Protein AF-A0A6A4H5G8-F1 (afdb_monomer)

Radius of gyration: 45.85 Å; Cα contacts (8 Å, |Δi|>4): 81; chains: 1; bounding box: 78×111×86 Å

Secondary structure (DSSP, 8-state):
-----------------TTHHHHHHHHHHHHHHHHT-HHHHHHHHHHHHHHHHHHHHHHSS-TTS---PPPPHHHH-PPPP----TT-STT----HHHHHHHHHHIIIIITTT---TT--GGGTBTTTB-HHHHHHHHHTSEEPPPB-TTSPBP--EE---

Solvent-accessible surface area (backbone atoms only — not comparable to full-atom values): 10379 Å² total; per-residue (Å²): 132,90,87,82,85,84,87,79,84,82,79,86,73,76,74,79,67,87,52,61,70,52,50,55,52,48,51,51,52,52,49,50,54,47,70,71,27,72,66,46,51,51,52,52,52,52,51,52,53,49,50,52,51,51,45,31,68,76,65,75,56,54,99,88,55,85,84,81,78,72,90,49,70,82,78,74,50,81,81,78,79,90,72,93,55,82,54,69,53,98,86,45,56,79,60,43,70,57,50,36,55,51,50,52,50,37,64,77,68,40,54,87,82,48,87,62,90,90,64,58,64,74,70,35,41,83,56,53,35,48,65,67,58,39,46,56,60,38,50,75,44,76,39,82,48,71,58,47,99,86,67,47,72,46,78,75,38,62,60,89,120

InterPro domains:
  IPR002326 Cytochrome c1 [PF02167] (85-153)
  IPR002326 Cytochrome c1 [PR00603] (83-102)
  IPR002326 Cytochrome c1 [PR00603] (103-122)
  IPR002326 Cytochrome c1 [PTHR10266] (31-154)
  IPR036909 Cytochrome c-like domain superfamily [G3DSA:1.10.760.10] (74-160)
  IPR036909 Cytochrome c-like domain superfamily [SSF46626] (77-156)

Organism: NCBI:txid1447944

Nearest PDB structures (foldseek):
  8ab6-assembly1_D  TM=9.589E-01  e=7.220E-09  Yarrowia lipolytica
  8uge-assembly1_3D  TM=9.548E-01  e=1.576E-07  Sus scrofa
  7jrg-assembly1_D  TM=9.109E-01  e=9.217E-08  Vigna radiata var. radiata
  4d6u-assembly1_D  TM=9.252E-01  e=1.685E-07  Bos taurus
  8ugj-assembly1_3Q  TM=9.157E-01  e=1.685E-07  Sus scrofa

pLDDT: mean 80.95, std 18.42, range [37.81, 98.25]

Sequence (161 aa):
MLSRLPAGALKQLAFCLGTVCIVERFFSNAFESFMNSRLTLASATLFTAGTIAWYAYLYGNLPFLGEAHASHLSDEGLHPVTYPWPHSGFFDSFDHASIRRGYQVYREVYAACHSLDRTAWRNLVGVSHTADEARAMAEEVEYQDGPNDEGEIVYPSPQKR

Structure (mmCIF, N/CA/C/O backbone):
data_AF-A0A6A4H5G8-F1
#
_entry.id   AF-A0A6A4H5G8-F1
#
loop_
_atom_site.group_PDB
_atom_site.id
_atom_site.type_symbol
_atom_site.label_atom_id
_atom_site.label_alt_id
_atom_site.label_comp_id
_atom_site.label_asym_id
_atom_site.label_entity_id
_atom_site.label_seq_id
_atom_site.pdbx_PDB_ins_code
_atom_site.Cartn_x
_atom_site.Cartn_y
_atom_site.Cartn_z
_atom_site.occupancy
_atom_site.B_iso_or_equiv
_atom_site.auth_seq_id
_atom_site.auth_comp_id
_atom_site.auth_asym_id
_atom_site.auth_atom_id
_atom_site.pdbx_PDB_model_num
ATOM 1 N N . MET A 1 1 ? 25.002 92.135 -46.774 1.00 39.28 1 MET A N 1
ATOM 2 C CA . MET A 1 1 ? 26.020 92.023 -45.709 1.00 39.28 1 MET A CA 1
ATOM 3 C C . MET A 1 1 ? 26.833 90.764 -45.959 1.00 39.28 1 MET A C 1
ATOM 5 O O . MET A 1 1 ? 26.259 89.687 -46.014 1.00 39.28 1 MET A O 1
ATOM 9 N N . LEU A 1 2 ? 28.135 90.933 -46.198 1.00 38.84 2 LEU A N 1
ATOM 10 C CA . LEU A 1 2 ? 29.154 89.875 -46.251 1.00 38.84 2 LEU A CA 1
ATOM 11 C C . LEU A 1 2 ? 29.059 89.023 -44.966 1.00 38.84 2 LEU A C 1
ATOM 13 O O . LEU A 1 2 ? 28.881 89.582 -43.889 1.00 38.84 2 LEU A O 1
ATOM 17 N N . SER A 1 3 ? 29.186 87.696 -44.968 1.00 40.16 3 SER A N 1
ATOM 18 C CA . SER A 1 3 ? 30.476 87.007 -45.092 1.00 40.16 3 SER A CA 1
ATOM 19 C C . SER A 1 3 ? 30.315 85.512 -44.751 1.00 40.16 3 SER A C 1
ATOM 21 O O . SER A 1 3 ? 29.566 85.185 -43.833 1.00 40.16 3 SER A O 1
ATOM 23 N N . ARG A 1 4 ? 31.071 84.642 -45.447 1.00 43.84 4 ARG A N 1
ATOM 24 C CA . ARG A 1 4 ? 31.977 83.582 -44.922 1.00 43.84 4 ARG A CA 1
ATOM 25 C C . ARG A 1 4 ? 32.100 82.391 -45.892 1.00 43.84 4 ARG A C 1
ATOM 27 O O . ARG A 1 4 ? 31.269 81.495 -45.919 1.00 43.84 4 ARG A O 1
ATOM 34 N N . LEU A 1 5 ? 33.198 82.396 -46.651 1.00 50.06 5 LEU A N 1
ATOM 35 C CA . LEU A 1 5 ? 33.920 81.195 -47.102 1.00 50.06 5 LEU A CA 1
ATOM 36 C C . LEU A 1 5 ? 34.735 80.643 -45.907 1.00 50.06 5 LEU A C 1
ATOM 38 O O . LEU A 1 5 ? 35.073 81.434 -45.019 1.00 50.06 5 LEU A O 1
ATOM 42 N N . PRO A 1 6 ? 35.074 79.337 -45.868 1.00 50.53 6 PRO A N 1
ATOM 43 C CA . PRO A 1 6 ? 36.355 78.945 -46.468 1.00 50.53 6 PRO A CA 1
ATOM 44 C C . PRO A 1 6 ? 36.425 77.545 -47.120 1.00 50.53 6 PRO A C 1
ATOM 46 O O . PRO A 1 6 ? 35.726 76.611 -46.752 1.00 50.53 6 PRO A O 1
ATOM 49 N N . ALA A 1 7 ? 37.424 77.462 -48.007 1.00 42.66 7 ALA A N 1
ATOM 50 C CA . ALA A 1 7 ? 38.390 76.376 -48.204 1.00 42.66 7 ALA A CA 1
ATOM 51 C C . ALA A 1 7 ? 38.043 75.140 -49.062 1.00 42.66 7 ALA A C 1
ATOM 53 O O . ALA A 1 7 ? 37.259 74.280 -48.686 1.00 42.66 7 ALA A O 1
ATOM 54 N N . GLY A 1 8 ? 38.817 75.020 -50.155 1.00 38.41 8 GLY A N 1
ATOM 55 C CA . GLY A 1 8 ? 39.256 73.760 -50.772 1.00 38.41 8 GLY A CA 1
ATOM 56 C C . GLY A 1 8 ? 38.254 73.139 -51.739 1.00 38.41 8 GLY A C 1
ATOM 57 O O . GLY A 1 8 ? 37.542 72.219 -51.379 1.00 38.41 8 GLY A O 1
ATOM 58 N N . ALA A 1 9 ? 38.071 73.599 -52.976 1.00 39.59 9 ALA A N 1
ATOM 59 C CA . ALA A 1 9 ? 39.078 73.829 -54.009 1.00 39.59 9 ALA A CA 1
ATOM 60 C C . ALA A 1 9 ? 40.046 72.646 -54.203 1.00 39.59 9 ALA A C 1
ATOM 62 O O . ALA A 1 9 ? 40.915 72.391 -53.377 1.00 39.59 9 ALA A O 1
ATOM 63 N N . LEU A 1 10 ? 39.937 72.073 -55.405 1.00 41.22 10 LEU A N 1
ATOM 64 C CA . LEU A 1 10 ? 40.996 71.443 -56.194 1.00 41.22 10 LEU A CA 1
ATOM 65 C C . LEU A 1 10 ? 41.215 69.933 -56.022 1.00 41.22 10 LEU A C 1
ATOM 67 O O . LEU A 1 10 ? 41.937 69.457 -55.160 1.00 41.22 10 LEU A O 1
ATOM 71 N N . LYS A 1 11 ? 40.720 69.236 -57.052 1.00 43.62 11 LYS A N 1
ATOM 72 C CA . LYS A 1 11 ? 41.484 68.259 -57.836 1.00 43.62 11 LYS A CA 1
ATOM 73 C C . LYS A 1 11 ? 42.082 67.106 -57.025 1.00 43.62 11 LYS A C 1
ATOM 75 O O . LYS A 1 11 ? 43.283 67.079 -56.785 1.00 43.62 11 LYS A O 1
ATOM 80 N N . GLN A 1 12 ? 41.307 66.038 -56.845 1.00 42.09 12 GLN A N 1
ATOM 81 C CA . GLN A 1 12 ? 41.903 64.717 -57.042 1.00 42.09 12 GLN A CA 1
ATOM 82 C C . GLN A 1 12 ? 41.936 64.424 -58.542 1.00 42.09 12 GLN A C 1
ATOM 84 O O . GLN A 1 12 ? 41.119 63.703 -59.104 1.00 42.09 12 GLN A O 1
ATOM 89 N N . LEU A 1 13 ? 42.930 65.032 -59.195 1.00 41.00 13 LEU A N 1
ATOM 90 C CA . LEU A 1 13 ? 43.654 64.338 -60.247 1.00 41.00 13 LEU A CA 1
ATOM 91 C C . LEU A 1 13 ? 44.225 63.083 -59.579 1.00 41.00 13 LEU A C 1
ATOM 93 O O . LEU A 1 13 ? 45.315 63.124 -59.014 1.00 41.00 13 LEU A O 1
ATOM 97 N N . ALA A 1 14 ? 43.466 61.986 -59.596 1.00 43.97 14 ALA A N 1
ATOM 98 C CA . ALA A 1 14 ? 44.043 60.664 -59.433 1.00 43.97 14 ALA A CA 1
ATOM 99 C C . ALA A 1 14 ? 44.910 60.448 -60.673 1.00 43.97 14 ALA A C 1
ATOM 101 O O . ALA A 1 14 ? 44.468 59.987 -61.724 1.00 43.97 14 ALA A O 1
ATOM 102 N N . PHE A 1 15 ? 46.142 60.931 -60.556 1.00 37.81 15 PHE A N 1
ATOM 103 C 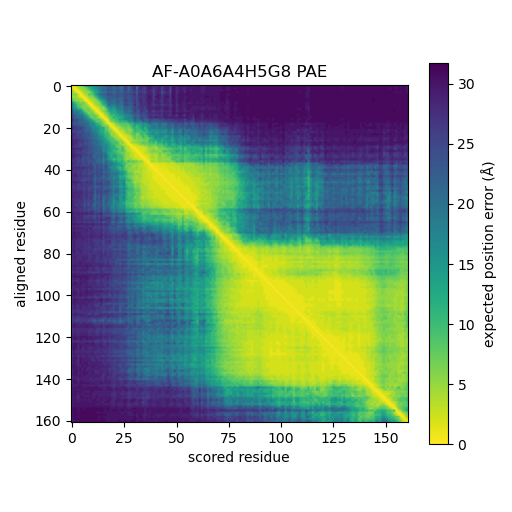CA . PHE A 1 15 ? 47.243 60.656 -61.443 1.00 37.81 15 PHE A CA 1
ATOM 104 C C . PHE A 1 15 ? 47.414 59.136 -61.400 1.00 37.81 15 PHE A C 1
ATOM 106 O O . PHE A 1 15 ? 48.021 58.586 -60.484 1.00 37.81 15 PHE A O 1
ATOM 113 N N . CYS A 1 16 ? 46.764 58.442 -62.335 1.00 45.84 16 CYS A N 1
ATOM 114 C CA . CYS A 1 16 ? 46.904 57.009 -62.509 1.00 45.84 16 CYS A CA 1
ATOM 115 C C . CYS A 1 16 ? 48.300 56.770 -63.098 1.00 45.84 16 CYS A C 1
ATOM 117 O O . CYS A 1 16 ? 48.471 56.566 -64.297 1.00 45.84 16 CYS A O 1
ATOM 119 N N . LEU A 1 17 ? 49.326 56.857 -62.247 1.00 45.12 17 LEU A N 1
ATOM 120 C CA . LEU A 1 17 ? 50.635 56.277 -62.512 1.00 45.12 17 LEU A CA 1
ATOM 121 C C . LEU A 1 17 ? 50.469 54.762 -62.432 1.00 45.12 17 LEU A C 1
ATOM 123 O O . LEU A 1 17 ? 50.644 54.168 -61.372 1.00 45.12 17 LEU A O 1
ATOM 127 N N . GLY A 1 18 ? 50.015 54.197 -63.553 1.00 51.50 18 GLY A N 1
ATOM 128 C CA . GLY A 1 18 ? 50.451 52.961 -64.217 1.00 51.50 18 GLY A CA 1
ATOM 129 C C . GLY A 1 18 ? 50.575 51.632 -63.466 1.00 51.50 18 GLY A C 1
ATOM 130 O O . GLY A 1 18 ? 50.557 50.604 -64.127 1.00 51.50 18 GLY A O 1
ATOM 131 N N . THR A 1 19 ? 50.689 51.592 -62.141 1.00 49.66 19 THR A N 1
ATOM 132 C CA . THR A 1 19 ? 51.082 50.371 -61.423 1.00 49.66 19 THR A CA 1
ATOM 133 C C . THR A 1 19 ? 50.267 50.144 -60.149 1.00 49.66 19 THR A C 1
ATOM 135 O O . THR A 1 19 ? 49.850 49.019 -59.912 1.00 49.66 19 THR A O 1
ATOM 138 N N . VAL A 1 20 ? 49.935 51.176 -59.362 1.00 51.06 20 VAL A N 1
ATOM 139 C CA . VAL A 1 20 ? 49.265 50.983 -58.052 1.00 51.06 20 VAL A CA 1
ATOM 140 C C . VAL A 1 20 ? 47.770 50.651 -58.190 1.00 51.06 20 VAL A C 1
ATOM 142 O O . VAL A 1 20 ? 47.327 49.633 -57.666 1.00 51.06 20 VAL A O 1
ATOM 145 N N . CYS A 1 21 ? 47.002 51.409 -58.986 1.00 48.56 21 CYS A N 1
ATOM 146 C CA . CYS A 1 21 ? 45.590 51.076 -59.248 1.00 48.56 21 CYS A CA 1
ATOM 147 C C . CYS A 1 21 ? 45.418 49.774 -60.044 1.00 48.56 21 CYS A C 1
ATOM 149 O O . CYS A 1 21 ? 44.379 49.127 -59.938 1.00 48.56 21 CYS A O 1
ATOM 151 N N . ILE A 1 22 ? 46.410 49.393 -60.858 1.00 53.28 22 ILE A N 1
ATOM 152 C CA . ILE A 1 22 ? 46.365 48.127 -61.594 1.00 53.28 22 ILE A CA 1
ATOM 153 C C . ILE A 1 22 ? 46.554 46.975 -60.615 1.00 53.28 22 ILE A C 1
ATOM 155 O O . ILE A 1 22 ? 45.753 46.055 -60.652 1.00 53.28 22 ILE A O 1
ATOM 159 N N . VAL A 1 23 ? 47.525 47.044 -59.699 1.00 57.62 23 VAL A N 1
ATOM 160 C CA . VAL A 1 23 ? 47.756 45.994 -58.696 1.00 57.62 23 VAL A CA 1
ATOM 161 C C . VAL A 1 23 ? 46.562 45.847 -57.751 1.00 57.62 23 VAL A C 1
ATOM 163 O O . VAL A 1 23 ? 46.103 44.726 -57.574 1.00 57.62 23 VAL A O 1
ATOM 166 N N . GLU A 1 24 ? 45.982 46.931 -57.225 1.00 52.00 24 GLU A N 1
ATOM 167 C CA . GLU A 1 24 ? 44.779 46.841 -56.376 1.00 52.00 24 GLU A CA 1
ATOM 168 C C . GLU A 1 24 ? 43.591 46.225 -57.123 1.00 52.00 24 GLU A C 1
ATOM 170 O O . GLU A 1 24 ? 42.960 45.299 -56.622 1.00 52.00 24 GLU A O 1
ATOM 175 N N . ARG A 1 25 ? 43.320 46.661 -58.360 1.00 53.47 25 ARG A N 1
ATOM 176 C CA . ARG A 1 25 ? 42.195 46.146 -59.152 1.00 53.47 25 ARG A CA 1
ATOM 177 C C . ARG A 1 25 ? 42.439 44.722 -59.661 1.00 53.47 25 ARG A C 1
ATOM 179 O O . ARG A 1 25 ? 41.488 43.964 -59.816 1.00 53.47 25 ARG A O 1
ATOM 186 N N . PHE A 1 26 ? 43.690 44.334 -59.898 1.00 58.91 26 PHE A N 1
ATOM 187 C CA . PHE A 1 26 ? 44.076 42.966 -60.253 1.00 58.91 26 PHE A CA 1
ATOM 188 C C . PHE A 1 26 ? 43.964 42.034 -59.045 1.00 58.91 26 PHE A C 1
ATOM 190 O O . PHE A 1 26 ? 43.442 40.934 -59.189 1.00 58.91 26 PHE A O 1
ATOM 197 N N . PHE A 1 27 ? 44.356 42.494 -57.852 1.00 60.94 27 PHE A N 1
ATOM 198 C CA . PHE A 1 27 ? 44.124 41.776 -56.599 1.00 60.94 27 PHE A CA 1
ATOM 199 C C . PHE A 1 27 ? 42.632 41.616 -56.316 1.00 60.94 27 PHE A C 1
ATOM 201 O O . PHE A 1 27 ? 42.209 40.507 -56.011 1.00 60.94 27 PHE A O 1
ATOM 208 N N . SER A 1 28 ? 41.816 42.661 -56.491 1.00 60.97 28 SER A N 1
ATOM 209 C CA . SER A 1 28 ? 40.362 42.555 -56.327 1.00 60.97 28 SER A CA 1
ATOM 210 C C . SER A 1 28 ? 39.739 41.584 -57.334 1.00 60.97 28 SER A C 1
ATOM 212 O O . SER A 1 28 ? 38.976 40.716 -56.938 1.00 60.97 28 SER A O 1
ATOM 214 N N . ASN A 1 29 ? 40.097 41.661 -58.621 1.00 61.78 29 ASN A N 1
ATOM 215 C CA . ASN A 1 29 ? 39.534 40.774 -59.649 1.00 61.78 29 ASN A CA 1
ATOM 216 C C . ASN A 1 29 ? 40.008 39.316 -59.511 1.00 61.78 29 ASN A C 1
ATOM 218 O O . ASN A 1 29 ? 39.232 38.389 -59.740 1.00 61.78 29 ASN A O 1
ATOM 222 N N . ALA A 1 30 ? 41.268 39.095 -59.129 1.00 70.56 30 ALA A N 1
ATOM 223 C CA . ALA A 1 30 ? 41.798 37.760 -58.862 1.00 70.56 30 ALA A CA 1
ATOM 224 C C . ALA A 1 30 ? 41.192 37.161 -57.584 1.00 70.56 30 ALA A C 1
ATOM 226 O O . ALA A 1 30 ? 40.875 35.974 -57.561 1.00 70.56 30 ALA 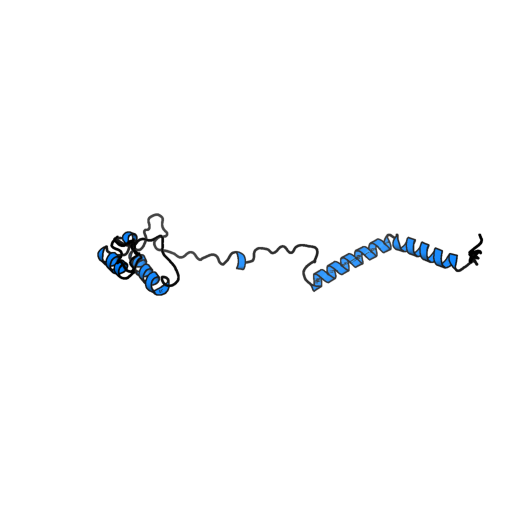A O 1
ATOM 227 N N . PHE A 1 31 ? 40.969 37.982 -56.554 1.00 74.50 31 PHE A N 1
ATOM 228 C CA . PHE A 1 31 ? 40.274 37.587 -55.332 1.00 74.50 31 PHE A CA 1
ATOM 229 C C . PHE A 1 31 ? 38.801 37.258 -55.603 1.00 74.50 31 PHE A C 1
ATOM 231 O O . PHE A 1 31 ? 38.331 36.216 -55.168 1.00 74.50 31 PHE A O 1
ATOM 238 N N . GLU A 1 32 ? 38.098 38.059 -56.403 1.00 68.38 32 GLU A N 1
ATOM 239 C CA . GLU A 1 32 ? 36.727 37.774 -56.849 1.00 68.38 32 GLU A CA 1
ATOM 240 C C . GLU A 1 32 ? 36.644 36.481 -57.675 1.00 68.38 32 GLU A C 1
ATOM 242 O O . GLU A 1 32 ? 35.766 35.648 -57.455 1.00 68.38 32 GLU A O 1
ATOM 247 N N . SER A 1 33 ? 37.585 36.250 -58.597 1.00 66.62 33 SER A N 1
ATOM 248 C CA . SER A 1 33 ? 37.638 35.004 -59.374 1.00 66.62 33 SER A CA 1
ATOM 249 C C . SER A 1 33 ? 37.977 33.788 -58.511 1.00 66.62 33 SER A C 1
ATOM 251 O O . SER A 1 33 ? 37.519 32.682 -58.802 1.00 66.62 33 SER A O 1
ATOM 253 N N . PHE A 1 34 ? 38.788 33.974 -57.471 1.00 76.94 34 PHE A N 1
ATOM 254 C CA . PHE A 1 34 ? 39.093 32.942 -56.491 1.00 76.94 34 PHE A CA 1
ATOM 255 C C . PHE A 1 34 ? 37.866 32.647 -55.625 1.00 76.94 34 PHE A C 1
ATOM 257 O O . PHE A 1 34 ? 37.484 31.489 -55.504 1.00 76.94 34 PHE A O 1
ATOM 264 N N . MET A 1 35 ? 37.183 33.666 -55.105 1.00 79.12 35 MET A N 1
ATOM 265 C CA . MET A 1 35 ? 35.975 33.513 -54.288 1.00 79.12 35 MET A CA 1
ATOM 266 C C . MET A 1 35 ? 34.812 32.879 -55.061 1.00 79.12 35 MET A C 1
ATOM 268 O O . MET A 1 35 ? 34.066 32.083 -54.498 1.00 79.12 35 MET A O 1
ATOM 272 N N . ASN A 1 36 ? 34.709 33.145 -56.365 1.00 79.69 36 ASN A N 1
ATOM 273 C CA . ASN A 1 36 ? 33.669 32.590 -57.235 1.00 79.69 36 ASN A CA 1
ATOM 274 C C . ASN A 1 36 ? 34.087 31.288 -57.950 1.00 79.69 36 ASN A C 1
ATOM 276 O O . ASN A 1 36 ? 33.370 30.789 -58.821 1.00 79.69 36 ASN A O 1
ATOM 280 N N . SER A 1 37 ? 35.241 30.711 -57.598 1.00 85.81 37 SER A N 1
ATOM 281 C CA . SER A 1 37 ? 35.715 29.454 -58.179 1.00 85.81 37 SER A CA 1
ATOM 282 C C . SER A 1 37 ? 34.993 28.241 -57.589 1.00 85.81 37 SER A C 1
ATOM 284 O O . SER A 1 37 ? 34.777 28.129 -56.381 1.00 85.81 37 SER A O 1
ATOM 286 N N . ARG A 1 38 ? 34.713 27.251 -58.447 1.00 87.88 38 ARG A N 1
ATOM 287 C CA . ARG A 1 38 ? 34.190 25.934 -58.040 1.00 87.88 38 ARG A CA 1
ATOM 288 C C . ARG A 1 38 ? 35.096 25.225 -57.034 1.00 87.88 38 ARG A C 1
ATOM 290 O O . ARG A 1 38 ? 34.597 24.487 -56.189 1.00 87.88 38 ARG A O 1
ATOM 297 N N . LEU A 1 39 ? 36.407 25.453 -57.119 1.00 88.38 39 LEU A N 1
ATOM 298 C CA . LEU A 1 39 ? 37.374 24.874 -56.190 1.00 88.38 39 LEU A CA 1
ATOM 299 C C . LEU A 1 39 ? 37.205 25.453 -54.782 1.00 88.38 39 LEU A C 1
ATOM 301 O O . LEU A 1 39 ? 37.214 24.703 -53.813 1.00 88.38 39 LEU A O 1
ATOM 305 N N . THR A 1 40 ? 36.989 26.763 -54.686 1.00 87.62 40 THR A N 1
ATOM 306 C CA . THR A 1 40 ? 36.805 27.473 -53.415 1.00 87.62 40 THR A CA 1
ATOM 307 C C . THR A 1 40 ? 35.500 27.071 -52.744 1.00 87.62 40 THR A C 1
ATOM 309 O O . THR A 1 40 ? 35.474 26.823 -51.538 1.00 87.62 40 THR A O 1
ATOM 312 N N . LEU A 1 41 ? 34.438 26.897 -53.538 1.00 89.44 41 LEU A N 1
ATOM 313 C CA . LEU A 1 41 ? 33.177 26.331 -53.063 1.00 89.44 41 LEU A CA 1
ATOM 314 C C . LEU A 1 41 ? 33.385 24.918 -52.497 1.00 89.44 41 LEU A C 1
ATOM 316 O O . LEU A 1 41 ? 32.988 24.642 -51.366 1.00 89.44 41 LEU A O 1
ATOM 320 N N . ALA A 1 42 ? 34.063 24.042 -53.245 1.00 91.81 42 ALA A N 1
ATOM 321 C CA . ALA A 1 42 ? 34.348 22.680 -52.803 1.00 91.81 42 ALA A CA 1
ATOM 322 C C . ALA A 1 42 ? 35.179 22.665 -51.508 1.00 91.81 42 ALA A C 1
ATOM 324 O O . ALA A 1 42 ? 34.795 22.006 -50.542 1.00 91.81 42 ALA A O 1
ATOM 325 N N . SER A 1 43 ? 36.257 23.449 -51.423 1.00 92.19 43 SER A N 1
ATOM 326 C CA . SER A 1 43 ? 37.079 23.519 -50.211 1.00 92.19 43 SER A CA 1
ATOM 327 C C . SER A 1 43 ? 36.314 24.067 -49.007 1.00 92.19 43 SER A C 1
ATOM 329 O O . SER A 1 43 ? 36.457 23.538 -47.908 1.00 92.19 43 SER A O 1
ATOM 331 N N . ALA A 1 44 ? 35.464 25.081 -49.202 1.00 92.44 44 ALA A N 1
ATOM 332 C CA . ALA A 1 44 ? 34.658 25.650 -48.126 1.00 92.44 44 ALA A CA 1
ATOM 333 C C . ALA A 1 44 ? 33.628 24.637 -47.598 1.00 92.44 44 ALA A C 1
ATOM 335 O O . ALA A 1 44 ? 33.451 24.503 -46.385 1.00 92.44 44 ALA A O 1
ATOM 336 N N . THR A 1 45 ? 32.994 23.865 -48.487 1.00 94.06 45 THR A N 1
ATOM 337 C CA . THR A 1 45 ? 32.067 22.795 -48.077 1.00 94.06 45 THR A CA 1
ATOM 338 C C . THR A 1 45 ? 32.771 21.657 -47.338 1.00 94.06 45 THR A C 1
ATOM 340 O O . THR A 1 45 ? 32.267 21.184 -46.325 1.00 94.06 45 THR A O 1
ATOM 343 N N . LEU A 1 46 ? 33.969 21.258 -47.774 1.00 96.06 46 LEU A N 1
ATOM 344 C CA . LEU A 1 46 ? 34.750 20.231 -47.081 1.00 96.06 46 LEU A CA 1
ATOM 345 C C . LEU A 1 46 ? 35.216 20.706 -45.704 1.00 96.06 46 LEU A C 1
ATOM 347 O O . LEU A 1 46 ? 35.152 19.949 -44.740 1.00 96.06 46 LEU A O 1
ATOM 351 N N . PHE A 1 47 ? 35.639 21.966 -45.592 1.00 95.38 47 PHE A N 1
ATOM 352 C CA . PHE A 1 47 ? 36.046 22.548 -44.317 1.00 95.38 47 PHE A CA 1
ATOM 353 C C . PHE A 1 47 ? 34.878 22.638 -43.328 1.00 95.38 47 PHE A C 1
ATOM 355 O O . PHE A 1 47 ? 35.016 22.258 -42.166 1.00 95.38 47 PHE A O 1
ATOM 362 N N . THR A 1 48 ? 33.712 23.097 -43.785 1.00 93.06 48 THR A N 1
ATOM 363 C CA . THR A 1 48 ? 32.508 23.183 -42.944 1.00 93.06 48 THR A CA 1
ATOM 364 C C . THR A 1 48 ? 32.023 21.800 -42.519 1.00 93.06 48 THR A C 1
ATOM 366 O O . THR A 1 48 ? 31.844 21.570 -41.325 1.00 93.06 48 THR A O 1
ATOM 369 N N . ALA A 1 49 ? 31.910 20.846 -43.448 1.00 94.00 49 ALA A N 1
ATOM 370 C CA . ALA A 1 49 ? 31.544 19.467 -43.129 1.00 94.00 49 ALA A CA 1
ATOM 371 C C . ALA A 1 49 ? 32.552 18.804 -42.175 1.00 94.00 49 ALA A C 1
ATOM 373 O O . ALA A 1 49 ? 32.153 18.166 -41.204 1.00 94.00 49 ALA A O 1
ATOM 374 N N . GLY A 1 50 ? 33.853 19.002 -42.406 1.00 95.62 50 GLY A N 1
ATOM 375 C CA . GLY A 1 50 ? 34.913 18.485 -41.544 1.00 95.62 50 GLY A CA 1
ATOM 376 C C . GLY A 1 50 ? 34.876 19.082 -40.138 1.00 95.62 50 GLY A C 1
ATOM 377 O O . GLY A 1 50 ? 35.024 18.352 -39.164 1.00 95.62 50 GLY A O 1
ATOM 378 N N . THR A 1 51 ? 34.603 20.383 -40.013 1.00 94.38 51 THR A N 1
ATOM 379 C CA . THR A 1 51 ? 34.459 21.049 -38.708 1.00 94.38 51 THR A CA 1
ATOM 380 C C . THR A 1 51 ? 33.238 20.529 -37.949 1.00 94.38 51 THR A C 1
ATOM 382 O O . THR A 1 51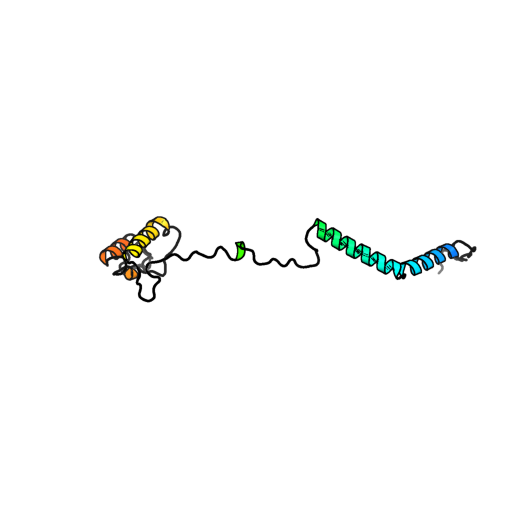 ? 33.331 20.256 -36.754 1.00 94.38 51 THR A O 1
ATOM 385 N N . ILE A 1 52 ? 32.108 20.337 -38.639 1.00 92.12 52 ILE A N 1
ATOM 386 C CA . ILE A 1 52 ? 30.887 19.761 -38.056 1.00 92.12 52 ILE A CA 1
ATOM 387 C C . ILE A 1 52 ? 31.146 18.323 -37.588 1.00 92.12 52 ILE A C 1
ATOM 389 O O . ILE A 1 52 ? 30.792 17.973 -36.464 1.00 92.12 52 ILE A O 1
ATOM 393 N N . ALA A 1 53 ? 31.810 17.505 -38.409 1.00 92.50 53 ALA A N 1
ATOM 394 C CA . ALA A 1 53 ? 32.165 16.132 -38.057 1.00 92.50 53 ALA A CA 1
ATOM 395 C C . ALA A 1 53 ? 33.147 16.068 -36.874 1.00 92.50 53 ALA A C 1
ATOM 397 O O . ALA A 1 53 ? 32.963 15.263 -35.965 1.00 92.50 53 ALA A O 1
ATOM 398 N N . TRP A 1 54 ? 34.160 16.941 -36.850 1.00 93.81 54 TRP A N 1
ATOM 399 C CA . TRP A 1 54 ? 35.110 17.052 -35.741 1.00 93.81 54 TRP A CA 1
ATOM 400 C C . TRP A 1 54 ? 34.423 17.449 -34.431 1.00 93.81 54 TRP A C 1
ATOM 402 O O . TRP A 1 54 ? 34.694 16.867 -33.382 1.00 93.81 54 TRP A O 1
ATOM 412 N N . TYR A 1 55 ? 33.497 18.408 -34.489 1.00 91.62 55 TYR A N 1
ATOM 413 C CA . TYR A 1 55 ? 32.708 18.816 -33.330 1.00 91.62 55 TYR A CA 1
ATOM 414 C C . TYR A 1 55 ? 31.827 17.670 -32.818 1.00 91.62 55 TYR A C 1
ATOM 416 O O . TYR A 1 55 ? 31.851 17.370 -31.626 1.00 91.62 55 TYR A O 1
ATOM 424 N N . ALA A 1 56 ? 31.110 16.987 -33.717 1.00 89.25 56 ALA A N 1
ATOM 425 C CA . ALA A 1 5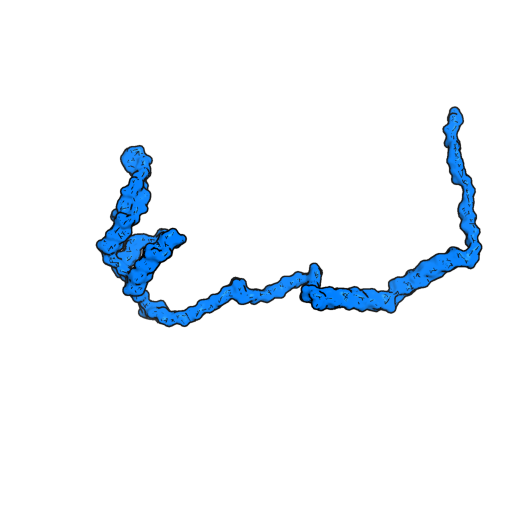6 ? 30.296 15.827 -33.362 1.00 89.25 56 ALA A CA 1
ATOM 426 C C . ALA A 1 56 ? 31.138 14.702 -32.737 1.00 89.25 56 ALA A C 1
ATOM 428 O O . ALA A 1 56 ? 30.687 14.058 -31.797 1.00 89.25 56 ALA A O 1
ATOM 429 N N . TYR A 1 57 ? 32.373 14.493 -33.204 1.00 90.38 57 TYR A N 1
ATOM 430 C CA . TYR A 1 57 ? 33.288 13.512 -32.614 1.00 90.38 57 TYR A CA 1
ATOM 431 C C . TYR A 1 57 ? 33.713 13.878 -31.184 1.00 90.38 57 TYR A C 1
ATOM 433 O O . TYR A 1 57 ? 33.779 13.001 -30.327 1.00 90.38 57 TYR A O 1
ATOM 441 N N . LEU A 1 58 ? 33.990 15.158 -30.908 1.00 92.38 58 LEU A N 1
ATOM 442 C CA . LEU A 1 58 ? 34.408 15.600 -29.573 1.00 92.38 58 LEU A CA 1
ATOM 443 C C . LEU A 1 58 ? 33.264 15.641 -28.554 1.00 92.38 58 LEU A C 1
ATOM 445 O O . LEU A 1 58 ? 33.493 15.329 -27.388 1.00 92.38 58 LEU A O 1
ATOM 449 N N . TYR A 1 59 ? 32.065 16.049 -28.971 1.00 86.88 59 TYR A N 1
ATOM 450 C CA . TYR A 1 59 ? 30.958 16.342 -28.051 1.00 86.88 59 TYR A CA 1
ATOM 451 C C . TYR A 1 59 ? 29.782 15.368 -28.153 1.00 86.88 59 TYR A C 1
ATOM 453 O O . TYR A 1 59 ? 28.858 15.455 -27.352 1.00 86.88 59 TYR A O 1
ATOM 461 N N . GLY A 1 60 ? 29.787 14.449 -29.120 1.00 84.06 60 GLY A N 1
ATOM 462 C CA . GLY A 1 60 ? 28.743 13.435 -29.305 1.00 84.06 60 GLY A CA 1
ATOM 463 C C . GLY A 1 60 ? 27.416 13.959 -29.866 1.00 84.06 60 GLY A C 1
ATOM 464 O O . GLY A 1 60 ? 26.654 13.166 -30.411 1.00 84.06 60 GLY A O 1
ATOM 465 N N . ASN A 1 61 ? 27.160 15.272 -29.799 1.00 83.19 61 ASN A N 1
ATOM 466 C CA . ASN A 1 61 ? 25.923 15.895 -30.264 1.00 83.19 61 ASN A CA 1
ATOM 467 C C . ASN A 1 61 ? 26.176 17.134 -31.147 1.00 83.19 61 ASN A C 1
ATOM 469 O O . ASN A 1 61 ? 27.200 17.813 -31.040 1.00 83.19 61 ASN A O 1
ATOM 473 N N . LEU A 1 62 ? 25.228 17.432 -32.037 1.00 86.38 62 LEU A N 1
ATOM 474 C CA . LEU A 1 62 ? 25.217 18.607 -32.900 1.00 86.38 62 LEU A CA 1
ATOM 475 C C . LEU A 1 62 ? 24.260 19.665 -32.330 1.00 86.38 62 LEU A C 1
ATOM 477 O O . LEU A 1 62 ? 23.086 19.376 -32.132 1.00 86.38 62 LEU A O 1
ATOM 481 N N . PRO A 1 63 ? 24.690 20.928 -32.159 1.00 77.88 63 PRO A N 1
ATOM 482 C CA . PRO A 1 63 ? 23.897 21.953 -31.468 1.00 77.88 63 PRO A CA 1
ATOM 483 C C . PRO A 1 63 ? 22.631 22.384 -32.229 1.00 77.88 63 PRO A C 1
ATOM 485 O O . PRO A 1 63 ? 21.812 23.126 -31.697 1.00 77.88 63 PRO A O 1
ATOM 488 N N . PHE A 1 64 ? 22.482 21.954 -33.484 1.00 81.00 64 PHE A N 1
ATOM 489 C CA . PHE A 1 64 ? 21.366 22.290 -34.370 1.00 81.00 64 PHE A CA 1
ATOM 490 C C . PHE A 1 64 ? 20.460 21.091 -34.697 1.00 81.00 64 PHE A C 1
ATOM 492 O O . PHE A 1 64 ? 19.496 21.254 -35.443 1.00 81.00 64 PHE A O 1
ATOM 499 N N . LEU A 1 65 ? 20.748 19.900 -34.159 1.00 81.38 65 LEU A N 1
ATOM 500 C CA . LEU A 1 65 ? 19.875 18.730 -34.255 1.00 81.38 65 LEU A CA 1
ATOM 501 C C . LEU A 1 65 ? 19.387 18.376 -32.849 1.00 81.38 65 LEU A C 1
ATOM 503 O O . LEU A 1 65 ? 20.184 18.231 -31.930 1.00 81.38 65 LEU A O 1
ATOM 507 N N . GLY A 1 66 ? 18.069 18.274 -32.673 1.00 78.94 66 GLY A N 1
ATOM 508 C CA . GLY A 1 66 ? 17.488 17.862 -31.397 1.00 78.94 66 GLY A CA 1
ATOM 509 C C . GLY A 1 66 ? 17.884 16.426 -31.058 1.00 78.94 66 GLY A C 1
ATOM 510 O O . GLY A 1 66 ? 17.792 15.537 -31.904 1.00 78.94 66 GLY A O 1
ATOM 511 N N . GLU A 1 67 ? 18.316 16.207 -29.821 1.00 74.50 67 GLU A N 1
ATOM 512 C CA . GLU A 1 67 ? 18.687 14.890 -29.312 1.00 74.50 67 GLU A CA 1
ATOM 513 C C . GLU A 1 67 ? 17.407 14.084 -29.041 1.00 74.50 67 GLU A C 1
ATOM 515 O O . GLU A 1 67 ? 16.584 14.452 -28.202 1.00 74.50 67 GLU A O 1
ATOM 520 N N . ALA A 1 68 ? 17.190 13.011 -29.805 1.00 73.75 68 ALA A N 1
ATOM 521 C CA . ALA A 1 68 ? 16.075 12.099 -29.586 1.00 73.75 68 ALA A CA 1
ATOM 522 C C . ALA A 1 68 ? 16.512 11.014 -28.596 1.00 73.75 68 ALA A C 1
ATOM 524 O O . ALA A 1 68 ? 17.212 10.070 -28.964 1.00 73.75 68 ALA A O 1
ATOM 525 N N . HIS A 1 69 ? 16.107 11.148 -27.336 1.00 73.69 69 HIS A N 1
ATOM 526 C CA . HIS A 1 69 ? 16.293 10.091 -26.348 1.00 73.69 69 HIS A CA 1
ATOM 527 C C . HIS A 1 69 ? 15.254 8.986 -26.582 1.00 73.69 69 HIS A C 1
ATOM 529 O O . HIS A 1 69 ? 14.051 9.243 -26.579 1.00 73.69 69 HIS A O 1
ATOM 535 N N . ALA A 1 70 ? 15.713 7.751 -26.802 1.00 75.12 70 ALA A N 1
ATOM 536 C CA . ALA A 1 70 ? 14.851 6.578 -26.679 1.00 75.12 70 ALA A CA 1
ATOM 537 C C . ALA A 1 70 ? 14.482 6.389 -25.196 1.00 75.12 70 ALA A C 1
ATOM 539 O O . ALA A 1 70 ? 15.329 6.626 -24.334 1.00 75.12 70 ALA A O 1
ATOM 540 N N . SER A 1 71 ? 13.243 5.975 -24.911 1.00 75.75 71 SER A N 1
ATOM 541 C CA . SER A 1 71 ? 12.731 5.723 -23.554 1.00 75.75 71 SER A CA 1
ATOM 542 C C . SER A 1 71 ? 13.724 4.887 -22.743 1.00 75.75 71 SER A C 1
ATOM 544 O O . SER A 1 71 ? 14.079 3.774 -23.150 1.00 75.75 71 SER A O 1
ATOM 546 N N . HIS A 1 72 ? 14.199 5.423 -21.619 1.00 76.69 72 HIS A N 1
ATOM 547 C CA . HIS A 1 72 ? 15.143 4.729 -20.752 1.00 76.69 72 HIS A CA 1
ATOM 548 C C . HIS A 1 72 ? 14.379 3.844 -19.757 1.00 76.69 72 HIS A C 1
ATOM 550 O O . HIS A 1 72 ? 13.250 4.147 -19.380 1.00 76.69 72 HIS A O 1
ATOM 556 N N . LEU A 1 73 ? 14.986 2.751 -19.276 1.00 74.75 73 LEU A N 1
ATOM 557 C CA . LEU A 1 73 ? 14.330 1.860 -18.301 1.00 74.75 73 LEU A CA 1
ATOM 558 C C . LEU A 1 73 ? 13.946 2.569 -16.988 1.00 74.75 73 LEU A C 1
ATOM 560 O O . LEU A 1 73 ? 13.078 2.084 -16.267 1.00 74.75 73 LEU A O 1
ATOM 564 N N . SER A 1 74 ? 14.573 3.707 -16.668 1.00 78.62 74 SER A N 1
ATOM 565 C CA . SER A 1 74 ? 14.161 4.539 -15.527 1.00 78.62 74 SER A CA 1
ATOM 566 C C . SER A 1 74 ? 12.789 5.173 -15.705 1.00 78.62 74 SER A C 1
ATOM 568 O O . SER A 1 74 ? 12.140 5.463 -14.705 1.00 78.62 74 SER A O 1
ATOM 570 N N . ASP A 1 75 ? 12.376 5.409 -16.947 1.00 84.94 75 ASP A N 1
ATOM 571 C CA . ASP A 1 75 ? 11.171 6.172 -17.265 1.00 84.94 75 ASP A CA 1
ATOM 572 C C . ASP A 1 75 ? 9.935 5.268 -17.184 1.00 84.94 75 ASP A C 1
ATOM 574 O O . ASP A 1 75 ? 8.884 5.688 -16.708 1.00 84.94 75 ASP A O 1
ATOM 578 N N . GLU A 1 76 ? 10.092 4.002 -17.580 1.00 83.31 76 GLU A N 1
ATOM 579 C CA . GLU A 1 76 ? 9.030 2.985 -17.579 1.00 83.31 76 GLU A CA 1
ATOM 580 C C . GLU A 1 76 ? 8.933 2.215 -16.249 1.00 83.31 76 GLU A C 1
ATOM 582 O O . GLU A 1 76 ? 7.906 1.610 -15.934 1.00 83.31 76 GLU A O 1
ATOM 587 N N . GLY A 1 77 ? 10.000 2.233 -15.444 1.00 85.56 77 GLY A N 1
ATOM 588 C CA . GLY A 1 77 ? 10.105 1.417 -14.239 1.00 85.56 77 GLY A CA 1
ATOM 589 C C . GLY A 1 77 ? 10.230 -0.084 -14.536 1.00 85.56 77 GLY A C 1
ATOM 590 O O . GLY A 1 77 ? 10.066 -0.564 -15.657 1.00 85.56 77 GLY A O 1
ATOM 591 N N . LEU A 1 78 ? 10.568 -0.867 -13.508 1.00 89.56 78 LEU A N 1
ATOM 592 C CA . LEU A 1 78 ? 10.680 -2.317 -13.656 1.00 89.56 78 LEU A CA 1
ATOM 593 C C . LEU A 1 78 ? 9.288 -2.957 -13.642 1.00 89.56 78 LEU A C 1
ATOM 595 O O . LEU A 1 78 ? 8.532 -2.778 -12.686 1.00 89.56 78 LEU A O 1
ATOM 599 N N . HIS A 1 79 ? 8.975 -3.759 -14.664 1.00 90.50 79 HIS A N 1
ATOM 600 C CA . HIS A 1 79 ? 7.741 -4.540 -14.675 1.00 90.50 79 HIS A CA 1
ATOM 601 C C . HIS A 1 79 ? 7.669 -5.470 -13.449 1.00 90.50 79 HIS A C 1
ATOM 603 O O . HIS A 1 79 ? 8.641 -6.177 -13.158 1.00 90.50 79 HIS A O 1
ATOM 609 N N . PRO A 1 80 ? 6.529 -5.513 -12.735 1.00 93.00 80 PRO A N 1
ATOM 610 C CA . PRO A 1 80 ? 6.377 -6.388 -11.584 1.00 93.00 80 PRO A CA 1
ATOM 611 C C . PRO A 1 80 ? 6.390 -7.857 -12.017 1.00 93.00 80 PRO A C 1
ATOM 613 O O . PRO A 1 80 ? 5.816 -8.234 -13.041 1.00 93.00 80 PRO A O 1
ATOM 616 N N . VAL A 1 81 ? 7.01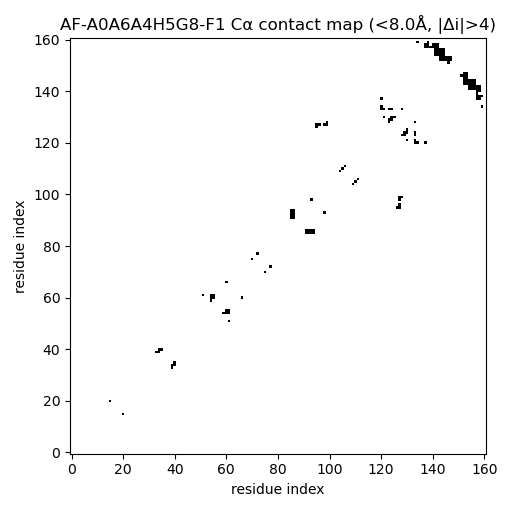5 -8.708 -11.204 1.00 95.62 81 VAL A N 1
ATOM 617 C CA . VAL A 1 81 ? 6.933 -10.160 -11.385 1.00 95.62 81 VAL A CA 1
ATOM 618 C C . VAL A 1 81 ? 5.532 -10.657 -11.021 1.00 95.62 81 VAL A C 1
ATOM 620 O O . VAL A 1 81 ? 4.884 -10.148 -10.107 1.00 95.62 81 VAL A O 1
ATOM 623 N N . THR A 1 82 ? 5.051 -11.669 -11.742 1.00 96.31 82 THR A N 1
ATOM 624 C CA . THR A 1 82 ? 3.766 -12.306 -11.434 1.00 96.31 82 THR A CA 1
ATOM 625 C C . THR A 1 82 ? 3.926 -13.247 -10.243 1.00 96.31 82 THR A C 1
ATOM 627 O O . THR A 1 82 ? 4.585 -14.281 -10.349 1.00 96.31 82 THR A O 1
ATOM 630 N N . TYR A 1 83 ? 3.316 -12.897 -9.111 1.00 96.12 83 TYR A N 1
ATOM 631 C CA . TYR A 1 83 ? 3.255 -13.762 -7.933 1.00 96.12 83 TYR A CA 1
ATOM 632 C C . TYR A 1 83 ? 2.017 -14.674 -7.979 1.00 96.12 83 TYR A C 1
ATOM 634 O O . TYR A 1 83 ? 0.945 -14.223 -8.394 1.00 96.12 83 TYR A O 1
ATOM 642 N N . PRO A 1 84 ? 2.125 -15.941 -7.536 1.00 95.75 84 PRO A N 1
ATOM 643 C CA . PRO A 1 84 ? 1.015 -16.891 -7.537 1.00 95.75 84 PRO A CA 1
ATOM 644 C C . PRO A 1 84 ? 0.075 -16.643 -6.345 1.00 95.75 84 PRO A C 1
ATOM 646 O O . PRO A 1 84 ? 0.089 -17.373 -5.355 1.00 95.75 84 PRO A O 1
ATOM 649 N N . TRP A 1 85 ? -0.723 -15.577 -6.409 1.00 96.88 85 TRP A N 1
ATOM 650 C CA . TRP A 1 85 ? -1.689 -15.250 -5.359 1.00 96.88 85 TRP A CA 1
ATOM 651 C C . TRP A 1 85 ? -2.820 -16.290 -5.282 1.00 96.88 85 TRP A C 1
ATOM 653 O O . TRP A 1 85 ? -3.286 -16.754 -6.326 1.00 96.88 85 TRP A O 1
ATOM 663 N N . PRO A 1 86 ? -3.341 -16.602 -4.077 1.00 95.75 86 PRO A N 1
ATOM 664 C CA . PRO A 1 86 ? -4.405 -17.596 -3.899 1.00 95.75 86 PRO A CA 1
ATOM 665 C C . PRO A 1 86 ? -5.769 -17.169 -4.469 1.00 95.75 86 PRO A C 1
ATOM 667 O O . PRO A 1 86 ? -6.688 -17.971 -4.478 1.00 95.75 86 PRO A O 1
ATOM 67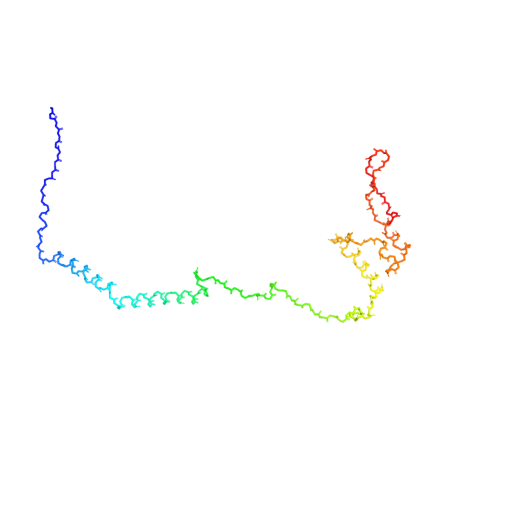0 N N . HIS A 1 87 ? -5.905 -15.916 -4.908 1.00 96.50 87 HIS A N 1
ATOM 671 C CA . HIS A 1 87 ? -7.119 -15.313 -5.470 1.00 96.50 87 HIS A CA 1
ATOM 672 C C . HIS A 1 87 ? -6.920 -14.901 -6.941 1.00 96.50 87 HIS A C 1
ATOM 674 O O . HIS A 1 87 ? -7.437 -13.878 -7.383 1.00 96.50 87 HIS A O 1
ATOM 680 N N . SER A 1 88 ? -6.081 -15.638 -7.678 1.00 96.38 88 SER A N 1
ATOM 681 C CA . SER A 1 88 ? -5.737 -15.323 -9.074 1.00 96.38 88 SER A CA 1
ATOM 682 C C . SER A 1 88 ? -6.590 -16.075 -10.101 1.00 96.38 88 SER A C 1
ATOM 684 O O . SER A 1 88 ? -6.694 -15.631 -11.245 1.00 96.38 88 SER A O 1
ATOM 686 N N . GLY A 1 89 ? -7.210 -17.193 -9.718 1.00 96.12 89 GLY A N 1
ATOM 687 C CA . GLY A 1 89 ? -8.112 -17.959 -10.567 1.00 96.12 89 GLY A CA 1
ATOM 688 C C . GLY A 1 89 ? -9.501 -17.334 -10.691 1.00 96.12 89 GLY A C 1
ATOM 689 O O . GLY A 1 89 ? -9.952 -16.564 -9.849 1.00 96.12 89 GLY A O 1
ATOM 690 N N . PHE A 1 90 ? -10.222 -17.715 -11.748 1.00 96.88 90 PHE A N 1
ATOM 691 C CA . PHE A 1 90 ? -11.555 -17.179 -12.056 1.00 96.88 90 PHE A CA 1
ATOM 692 C C . PHE A 1 90 ? -12.616 -17.497 -10.988 1.00 96.88 90 PHE A C 1
ATOM 694 O O . PHE A 1 90 ? -13.575 -16.747 -10.825 1.00 96.88 90 PHE A O 1
ATOM 701 N N . PHE A 1 91 ? -12.448 -18.611 -10.273 1.00 97.50 91 PHE A N 1
ATOM 702 C CA . PHE A 1 91 ? -13.349 -19.054 -9.205 1.00 97.50 91 PHE A CA 1
ATOM 703 C C . PHE A 1 91 ? -12.716 -18.954 -7.813 1.00 97.50 91 PHE A C 1
ATOM 705 O O . PHE A 1 91 ? -13.320 -19.405 -6.839 1.00 97.50 91 PHE A O 1
ATOM 712 N N . ASP A 1 92 ? -11.514 -18.387 -7.711 1.00 96.94 92 ASP A N 1
ATOM 713 C CA . ASP A 1 92 ? -10.847 -18.232 -6.426 1.00 96.94 92 ASP A CA 1
ATOM 714 C C . ASP A 1 92 ? -11.440 -17.041 -5.663 1.00 96.94 92 ASP A C 1
ATOM 716 O O . ASP A 1 92 ? -11.864 -16.042 -6.244 1.00 96.94 92 ASP A O 1
ATOM 720 N N . SER A 1 93 ? -11.452 -17.142 -4.335 1.00 96.81 93 SER A N 1
ATOM 721 C CA . SER A 1 93 ? -11.876 -16.064 -3.438 1.00 96.81 93 SER A CA 1
ATOM 722 C C . SER A 1 93 ? -10.690 -15.558 -2.624 1.00 96.81 93 SER A C 1
ATOM 724 O O . SER A 1 93 ? -9.641 -16.197 -2.541 1.00 96.81 93 SER A O 1
ATOM 726 N N . PHE A 1 94 ? -10.853 -14.404 -1.984 1.00 97.38 94 PHE A N 1
ATOM 727 C CA . PHE A 1 94 ? -9.847 -13.886 -1.069 1.00 97.38 94 PHE A CA 1
ATOM 728 C C . PHE A 1 94 ? -9.659 -14.796 0.152 1.00 97.38 94 PHE A C 1
ATOM 730 O O . PHE A 1 94 ? -10.615 -15.363 0.678 1.00 97.38 94 PHE A O 1
ATOM 737 N N . ASP A 1 95 ? -8.423 -14.881 0.650 1.00 97.38 95 ASP A N 1
ATOM 738 C CA . ASP A 1 95 ? -8.126 -15.486 1.951 1.00 97.38 95 ASP A CA 1
ATOM 739 C C . ASP A 1 95 ? -8.454 -14.483 3.070 1.00 97.38 95 ASP A C 1
ATOM 741 O O . ASP A 1 95 ? -7.685 -13.559 3.354 1.00 97.38 95 ASP A O 1
ATOM 745 N N . HIS A 1 96 ? -9.596 -14.679 3.731 1.00 97.56 96 HIS A N 1
ATOM 746 C CA . HIS A 1 96 ? -10.059 -13.826 4.829 1.00 97.56 96 HIS A CA 1
ATOM 747 C C . HIS A 1 96 ? -9.090 -13.810 6.026 1.00 97.56 96 HIS A C 1
ATOM 749 O O . HIS A 1 96 ? -8.967 -12.785 6.704 1.00 97.56 96 HIS A O 1
ATOM 755 N N . ALA A 1 97 ? -8.338 -14.893 6.263 1.00 97.69 97 ALA A N 1
ATOM 756 C CA . ALA A 1 97 ? -7.320 -14.917 7.310 1.00 97.69 97 ALA A CA 1
ATOM 757 C C . ALA A 1 97 ? -6.131 -14.013 6.944 1.00 97.69 97 ALA A C 1
ATOM 759 O O . ALA A 1 97 ? -5.592 -13.317 7.809 1.00 97.69 97 ALA A O 1
ATOM 760 N N . SER A 1 98 ? -5.745 -13.976 5.664 1.00 98.06 98 SER A N 1
ATOM 761 C CA . SER A 1 98 ? -4.751 -13.021 5.161 1.00 98.06 98 SER A CA 1
ATOM 762 C C . SER A 1 98 ? -5.247 -11.580 5.243 1.00 98.06 98 SER A C 1
ATOM 764 O O . SER A 1 98 ? -4.471 -10.711 5.630 1.00 98.06 98 SER A O 1
ATOM 766 N N . ILE A 1 99 ? -6.525 -11.311 4.949 1.00 97.88 99 ILE A N 1
ATOM 767 C CA . ILE A 1 99 ? -7.102 -9.964 5.105 1.00 97.88 99 ILE A CA 1
ATOM 768 C C . ILE A 1 99 ? -7.012 -9.509 6.567 1.00 97.88 99 ILE A C 1
ATOM 770 O O . ILE A 1 99 ? -6.593 -8.383 6.828 1.00 97.88 99 ILE A O 1
ATOM 774 N N . ARG A 1 100 ? -7.350 -10.377 7.530 1.00 98.12 100 ARG A N 1
ATOM 775 C CA . ARG A 1 100 ? -7.259 -10.045 8.961 1.00 98.12 100 ARG A CA 1
ATOM 776 C C . ARG A 1 100 ? -5.830 -9.689 9.384 1.00 98.12 100 ARG A C 1
ATOM 778 O O . ARG A 1 100 ? -5.626 -8.658 10.016 1.00 98.12 100 ARG A O 1
ATOM 785 N N . ARG A 1 101 ? -4.836 -10.493 8.987 1.00 98.25 101 ARG A N 1
ATOM 786 C CA . ARG A 1 101 ? -3.415 -10.198 9.263 1.00 98.25 101 ARG A CA 1
ATOM 787 C C . ARG A 1 101 ? -2.938 -8.932 8.545 1.00 98.25 101 ARG A C 1
ATOM 789 O O . ARG A 1 101 ? -2.214 -8.134 9.126 1.00 98.25 101 ARG A O 1
ATOM 796 N N . GLY A 1 102 ? -3.367 -8.717 7.302 1.00 97.75 102 GLY A N 1
ATOM 797 C CA . GLY A 1 102 ? -3.033 -7.518 6.531 1.00 97.75 102 GLY A CA 1
ATOM 798 C C . GLY A 1 102 ? -3.591 -6.236 7.151 1.00 97.75 102 GLY A C 1
ATOM 799 O O . GLY A 1 102 ? -2.910 -5.215 7.161 1.00 97.75 102 GLY A O 1
ATOM 800 N N . TYR A 1 103 ? -4.791 -6.294 7.734 1.00 97.31 103 TYR A N 1
ATOM 801 C CA . TYR A 1 103 ? -5.368 -5.168 8.467 1.00 97.31 103 TYR A CA 1
ATOM 802 C C . TYR A 1 103 ? -4.537 -4.790 9.703 1.00 97.31 103 TYR A C 1
ATOM 804 O O . TYR A 1 103 ? -4.323 -3.605 9.955 1.00 97.31 103 TYR A O 1
ATOM 812 N N . GLN A 1 104 ? -4.009 -5.779 10.430 1.00 96.75 104 GLN A N 1
ATOM 813 C CA . GLN A 1 104 ? -3.094 -5.533 11.547 1.00 96.75 104 GLN A CA 1
ATOM 814 C C . GLN A 1 104 ? -1.823 -4.804 11.080 1.00 96.75 104 GLN A C 1
ATOM 816 O O . GLN A 1 104 ? -1.464 -3.777 11.650 1.00 96.75 104 GLN A O 1
ATOM 821 N N . VAL A 1 105 ? -1.207 -5.257 9.981 1.00 98.12 105 VAL A N 1
ATOM 822 C CA . VAL A 1 105 ? -0.040 -4.583 9.379 1.00 98.12 105 VAL A CA 1
ATOM 823 C C . VAL A 1 105 ? -0.374 -3.148 8.962 1.00 98.12 105 VAL A C 1
ATOM 825 O O . VAL A 1 105 ? 0.419 -2.238 9.195 1.00 98.12 105 VAL A O 1
ATOM 828 N N . TYR A 1 106 ? -1.552 -2.916 8.373 1.00 97.62 106 TYR A N 1
ATOM 829 C CA . TYR A 1 106 ? -1.999 -1.563 8.041 1.00 97.62 106 TYR A CA 1
ATOM 830 C C . TYR A 1 106 ? -2.066 -0.676 9.290 1.00 97.62 106 TYR A C 1
ATOM 832 O O . TYR A 1 106 ? -1.481 0.407 9.284 1.00 97.62 106 TYR A O 1
ATOM 840 N N . ARG A 1 107 ? -2.719 -1.138 10.365 1.00 94.69 107 ARG A N 1
ATOM 841 C CA . ARG A 1 107 ? -2.847 -0.365 11.609 1.00 94.69 107 ARG A CA 1
ATOM 842 C C . ARG A 1 107 ? -1.505 -0.075 12.276 1.00 94.69 107 ARG A C 1
ATOM 844 O O . ARG A 1 107 ? -1.318 1.032 12.765 1.00 94.69 107 ARG A O 1
ATOM 851 N N . GLU A 1 108 ? -0.601 -1.048 12.307 1.00 96.38 108 GLU A N 1
ATOM 852 C CA . GLU A 1 108 ? 0.670 -0.937 13.031 1.00 96.38 108 GLU A CA 1
ATOM 853 C C . GLU A 1 108 ? 1.748 -0.170 12.248 1.00 96.38 108 GLU A C 1
ATOM 855 O O . GLU A 1 108 ? 2.606 0.461 12.861 1.00 96.38 108 GLU A O 1
ATOM 860 N N . VAL A 1 109 ? 1.716 -0.203 10.908 1.00 97.31 109 VAL A N 1
ATOM 861 C CA . VAL A 1 109 ? 2.812 0.317 10.065 1.00 97.31 109 VAL A CA 1
ATOM 862 C C . VAL A 1 109 ? 2.390 1.488 9.180 1.00 97.31 109 VAL A C 1
ATOM 864 O O . VAL A 1 109 ? 3.122 2.469 9.070 1.00 97.31 109 VAL A O 1
ATOM 867 N N . TYR A 1 110 ? 1.230 1.403 8.524 1.00 96.44 110 TYR A N 1
ATOM 868 C CA . TYR A 1 110 ? 0.867 2.328 7.441 1.00 96.44 110 TYR A CA 1
ATOM 869 C C . TYR A 1 110 ? -0.127 3.412 7.860 1.00 96.44 110 TYR A C 1
ATOM 871 O O . TYR A 1 110 ? -0.105 4.495 7.277 1.00 96.44 110 TYR A O 1
ATOM 879 N N . ALA A 1 111 ? -0.953 3.164 8.879 1.00 95.69 111 ALA A N 1
ATOM 880 C CA . ALA A 1 111 ? -2.001 4.085 9.323 1.00 95.69 111 ALA A CA 1
ATOM 881 C C . ALA A 1 111 ? -1.463 5.449 9.796 1.00 95.69 111 ALA A C 1
ATOM 883 O O . ALA A 1 111 ? -2.200 6.429 9.802 1.00 95.69 111 ALA A O 1
ATOM 884 N N . ALA A 1 112 ? -0.176 5.531 10.148 1.00 94.50 112 ALA A N 1
ATOM 885 C CA . ALA A 1 112 ? 0.478 6.788 10.503 1.00 94.50 112 ALA A CA 1
ATOM 886 C C . ALA A 1 112 ? 0.720 7.720 9.297 1.00 94.50 112 ALA A C 1
ATOM 888 O O . ALA A 1 112 ? 0.843 8.929 9.481 1.00 94.50 112 ALA A O 1
ATOM 889 N N . CYS A 1 113 ? 0.811 7.182 8.073 1.00 97.56 113 CYS A N 1
ATOM 890 C CA . CYS A 1 113 ? 1.164 7.954 6.871 1.00 97.56 113 CYS A CA 1
ATOM 891 C C . CYS A 1 113 ? 0.157 7.828 5.719 1.00 97.56 113 CYS A C 1
ATOM 893 O O . CYS A 1 113 ? 0.172 8.657 4.811 1.00 97.56 113 CYS A O 1
ATOM 895 N N . HIS A 1 114 ? -0.709 6.815 5.732 1.00 97.44 114 HIS A N 1
ATOM 896 C CA . HIS A 1 114 ? -1.682 6.560 4.676 1.00 97.44 114 HIS A CA 1
ATOM 897 C C . HIS A 1 114 ? -3.093 6.514 5.247 1.00 97.44 114 HIS A C 1
ATOM 899 O O . HIS A 1 114 ? -3.366 5.751 6.171 1.00 97.44 114 HIS A O 1
ATOM 905 N N . SER A 1 115 ? -3.991 7.310 4.663 1.00 94.75 115 SER A N 1
ATOM 906 C CA . SER A 1 115 ? -5.413 7.257 4.986 1.00 94.75 115 SER A CA 1
ATOM 907 C C . SER A 1 115 ? -6.106 6.098 4.266 1.00 94.75 115 SER A C 1
ATOM 909 O O . SER A 1 115 ? -5.637 5.581 3.248 1.00 94.75 115 SER A O 1
ATOM 911 N N . LEU A 1 116 ? -7.264 5.702 4.794 1.00 94.12 116 LEU A N 1
ATOM 912 C CA . LEU A 1 116 ? -8.131 4.677 4.213 1.00 94.12 116 LEU A CA 1
ATOM 913 C C . LEU A 1 116 ? -9.584 5.172 4.174 1.00 94.12 116 LEU A C 1
ATOM 915 O O . LEU A 1 116 ? -10.514 4.487 4.593 1.00 94.12 116 LEU A O 1
ATOM 919 N N . ASP A 1 117 ? -9.784 6.378 3.641 1.00 93.94 117 ASP A N 1
ATOM 920 C CA . ASP A 1 117 ? -11.041 7.140 3.758 1.00 93.94 117 ASP A CA 1
ATOM 921 C C . ASP A 1 117 ? -12.248 6.490 3.063 1.00 93.94 117 ASP A C 1
ATOM 923 O O . ASP A 1 117 ? -13.400 6.838 3.317 1.00 93.94 117 ASP A O 1
ATOM 927 N N . ARG A 1 118 ? -12.004 5.533 2.161 1.00 95.12 118 ARG A N 1
ATOM 928 C CA . ARG A 1 118 ? -13.055 4.820 1.414 1.00 95.12 118 ARG A CA 1
ATOM 929 C C . ARG A 1 118 ? -13.489 3.507 2.063 1.00 95.12 118 ARG A C 1
ATOM 931 O O . ARG A 1 118 ? -14.385 2.843 1.540 1.00 95.12 118 ARG A O 1
ATOM 938 N N . THR A 1 119 ? -12.900 3.1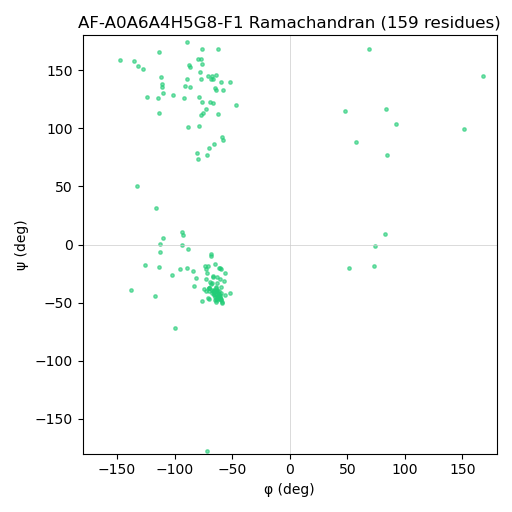39 3.197 1.00 93.81 119 THR A N 1
ATOM 939 C CA . THR A 1 119 ? -13.238 1.912 3.922 1.00 93.81 119 THR A CA 1
ATOM 940 C C . THR A 1 119 ? -13.869 2.266 5.258 1.00 93.81 119 THR A C 1
ATOM 942 O O . THR A 1 119 ? -13.216 2.804 6.141 1.00 93.81 119 THR A O 1
ATOM 945 N N . ALA A 1 120 ? -15.151 1.939 5.416 1.00 94.06 120 ALA A N 1
ATOM 946 C CA . ALA A 1 120 ? -15.859 2.124 6.678 1.00 94.06 120 ALA A CA 1
ATOM 947 C C . ALA A 1 120 ? -15.695 0.898 7.587 1.00 94.06 120 ALA A C 1
ATOM 949 O O . ALA A 1 120 ? -15.565 -0.222 7.089 1.00 94.06 120 ALA A O 1
ATOM 950 N N . TRP A 1 121 ? -15.812 1.087 8.904 1.00 94.06 121 TRP A N 1
ATOM 951 C CA . TRP A 1 121 ? -15.752 0.011 9.905 1.00 94.06 121 TRP A CA 1
ATOM 952 C C . TRP A 1 121 ? -16.701 -1.154 9.601 1.00 94.06 121 TRP A C 1
ATOM 954 O O . TRP A 1 121 ? -16.301 -2.318 9.640 1.00 94.06 121 TRP A O 1
ATOM 964 N N . ARG A 1 122 ? -17.929 -0.849 9.164 1.00 94.88 122 ARG A N 1
ATOM 965 C CA . ARG A 1 122 ? -18.923 -1.847 8.728 1.00 94.88 122 ARG A CA 1
ATOM 966 C C . ARG A 1 122 ? -18.454 -2.775 7.605 1.00 94.88 122 ARG A C 1
ATOM 968 O O . ARG A 1 122 ? -18.972 -3.877 7.494 1.00 94.88 122 ARG A O 1
ATOM 975 N N . ASN A 1 123 ? -17.488 -2.362 6.782 1.00 95.25 123 ASN A N 1
ATOM 976 C CA . ASN A 1 123 ? -16.984 -3.191 5.686 1.00 95.25 123 ASN A CA 1
ATOM 977 C C . ASN A 1 123 ? -16.102 -4.346 6.197 1.00 95.25 123 ASN A C 1
ATOM 979 O O . ASN A 1 123 ? -15.880 -5.305 5.466 1.00 95.25 123 ASN A O 1
ATOM 983 N N . LEU A 1 124 ? -15.585 -4.259 7.429 1.00 95.31 124 LEU A N 1
ATOM 984 C CA . LEU A 1 124 ? -14.759 -5.308 8.036 1.00 95.31 124 LEU A CA 1
ATOM 985 C C . LEU A 1 124 ? -15.604 -6.415 8.684 1.00 95.31 124 LEU A C 1
ATOM 987 O O . LEU A 1 124 ? -15.118 -7.539 8.840 1.00 95.31 124 LEU A O 1
ATOM 991 N N . VAL A 1 125 ? -16.856 -6.108 9.038 1.00 97.12 125 VAL A N 1
ATOM 992 C CA . VAL A 1 125 ? -17.767 -7.007 9.755 1.00 97.12 125 VAL A CA 1
ATOM 993 C C . VAL A 1 125 ? -18.179 -8.173 8.863 1.00 97.12 125 VAL A C 1
ATOM 995 O O . VAL A 1 125 ? -18.720 -7.981 7.778 1.00 97.12 125 VAL A O 1
ATOM 998 N N . GLY A 1 126 ? -17.920 -9.398 9.320 1.00 95.88 126 GLY A N 1
ATOM 999 C CA . GLY A 1 126 ? -18.197 -10.617 8.553 1.00 95.88 126 GLY A CA 1
ATOM 1000 C C . GLY A 1 126 ? -17.219 -10.864 7.398 1.00 95.88 126 GLY A C 1
ATOM 1001 O O . GLY A 1 126 ? -17.320 -11.890 6.732 1.00 95.88 126 GLY A O 1
ATOM 1002 N N . VAL A 1 127 ? -16.255 -9.960 7.184 1.00 96.88 127 VAL A N 1
ATOM 1003 C CA . VAL A 1 127 ? -15.148 -10.142 6.240 1.00 96.88 127 VAL A CA 1
ATOM 1004 C C . VAL A 1 127 ? -13.904 -10.567 7.011 1.00 96.88 127 VAL A C 1
ATOM 1006 O O . VAL A 1 127 ? -13.510 -11.725 6.949 1.00 96.88 127 VAL A O 1
ATOM 1009 N N . SER A 1 128 ? -13.293 -9.669 7.779 1.00 97.06 128 SER A N 1
ATOM 1010 C CA . SER A 1 128 ? -12.058 -9.961 8.524 1.00 97.06 128 SER A CA 1
ATOM 1011 C C . SER A 1 128 ? -12.236 -9.946 10.040 1.00 97.06 128 SER A C 1
ATOM 1013 O O . SER A 1 128 ? -11.412 -10.528 10.751 1.00 97.06 128 SER A O 1
ATOM 1015 N N . HIS A 1 129 ? -13.300 -9.305 10.530 1.00 97.56 129 HIS A N 1
ATOM 1016 C CA . HIS A 1 129 ? -13.585 -9.124 11.951 1.00 97.56 129 HIS A CA 1
ATOM 1017 C C . HIS A 1 129 ? -15.056 -9.402 12.261 1.00 97.56 129 HIS A C 1
ATOM 1019 O O . HIS A 1 129 ? -15.925 -9.340 11.385 1.00 97.56 129 HIS A O 1
ATOM 1025 N N . THR A 1 130 ? -15.348 -9.707 13.522 1.00 97.69 130 THR A N 1
ATOM 1026 C CA . THR A 1 130 ? -16.731 -9.755 14.013 1.00 97.69 130 THR A CA 1
ATOM 1027 C C . THR A 1 130 ? -17.280 -8.340 14.225 1.00 97.69 130 THR A C 1
ATOM 1029 O O . THR A 1 130 ? -16.541 -7.354 14.191 1.00 97.69 130 THR A O 1
ATOM 1032 N N . ALA A 1 131 ? -18.593 -8.223 14.439 1.00 95.88 131 ALA A N 1
ATOM 1033 C CA . ALA A 1 131 ? -19.218 -6.934 14.735 1.00 95.88 131 ALA A CA 1
ATOM 1034 C C . ALA A 1 131 ? -18.672 -6.314 16.032 1.00 95.88 131 ALA A C 1
ATOM 1036 O O . ALA A 1 131 ? -18.417 -5.112 16.073 1.00 95.88 131 ALA A O 1
ATOM 1037 N N . ASP A 1 132 ? -18.449 -7.141 17.056 1.00 95.81 132 ASP A N 1
ATOM 1038 C CA . ASP A 1 132 ? -17.946 -6.692 18.356 1.00 95.81 132 ASP A CA 1
ATOM 1039 C C . ASP A 1 132 ? -16.479 -6.256 18.269 1.00 95.81 132 ASP A C 1
ATOM 1041 O O . ASP A 1 132 ? -16.112 -5.220 18.815 1.00 95.81 132 ASP A O 1
ATOM 1045 N N . GLU A 1 133 ? -15.652 -6.986 17.514 1.00 95.50 133 GLU A N 1
ATOM 1046 C CA . GLU A 1 133 ? -14.256 -6.607 17.267 1.00 95.50 133 GLU A CA 1
ATOM 1047 C C . GLU A 1 133 ? -14.150 -5.292 16.489 1.00 95.50 133 GLU A C 1
ATOM 1049 O O . GLU A 1 133 ? -13.381 -4.408 16.861 1.00 95.50 133 GLU A O 1
ATOM 1054 N N . ALA A 1 134 ? -14.927 -5.141 15.411 1.00 94.38 134 ALA A N 1
ATOM 1055 C CA . ALA A 1 134 ? -14.915 -3.920 14.610 1.00 94.38 134 ALA A CA 1
ATOM 1056 C C . ALA A 1 134 ? -15.411 -2.708 15.410 1.00 94.38 134 ALA A C 1
ATOM 1058 O O . ALA A 1 134 ? -14.860 -1.620 15.263 1.00 94.38 134 ALA A O 1
ATOM 1059 N N . ARG A 1 135 ? -16.415 -2.897 16.278 1.00 91.88 135 ARG A N 1
ATOM 1060 C CA . ARG A 1 135 ? -16.896 -1.854 17.190 1.00 91.88 135 ARG A CA 1
ATOM 1061 C C . ARG A 1 135 ? -15.825 -1.456 18.199 1.00 91.88 135 ARG A C 1
ATOM 1063 O O . ARG A 1 135 ? -15.556 -0.270 18.325 1.00 91.88 135 ARG A O 1
ATOM 1070 N N . ALA A 1 136 ? -15.198 -2.426 18.861 1.00 93.31 136 ALA A N 1
ATOM 1071 C CA . ALA A 1 136 ? -14.146 -2.149 19.834 1.00 93.31 136 ALA A CA 1
ATOM 1072 C C . ALA A 1 136 ? -13.005 -1.329 19.207 1.00 93.31 136 ALA A C 1
ATOM 1074 O O . ALA A 1 136 ? -12.576 -0.335 19.778 1.00 93.31 136 ALA A O 1
ATOM 1075 N N . MET A 1 137 ? -12.581 -1.674 17.986 1.00 91.94 137 MET A N 1
ATOM 1076 C CA . MET A 1 137 ? -11.553 -0.912 17.267 1.00 91.94 137 MET A CA 1
ATOM 1077 C C . MET A 1 137 ? -12.013 0.486 16.834 1.00 91.94 137 MET A C 1
ATOM 1079 O O . MET A 1 137 ? -11.202 1.408 16.802 1.00 91.94 137 MET A O 1
ATOM 1083 N N . ALA A 1 138 ? -13.289 0.658 16.483 1.00 91.25 138 ALA A N 1
ATOM 1084 C CA . ALA A 1 138 ? -13.839 1.964 16.129 1.00 91.25 138 ALA A CA 1
ATOM 1085 C C . ALA A 1 138 ? -13.930 2.903 17.343 1.00 91.25 138 ALA A C 1
ATOM 1087 O O . ALA A 1 138 ? -13.771 4.111 17.190 1.00 91.25 138 ALA A O 1
ATOM 1088 N N . GLU A 1 139 ? -14.158 2.352 18.539 1.00 90.50 139 GLU A N 1
ATOM 1089 C CA . GLU A 1 139 ? -14.213 3.098 19.802 1.00 90.50 139 GLU A CA 1
ATOM 1090 C C . GLU A 1 139 ? -12.830 3.582 20.278 1.00 90.50 139 GLU A C 1
ATOM 1092 O O . GLU A 1 139 ? -12.759 4.542 21.040 1.00 90.50 139 GLU A O 1
ATOM 1097 N N . GLU A 1 140 ? -11.733 2.974 19.809 1.00 88.25 140 GLU A N 1
ATOM 1098 C CA . GLU A 1 140 ? -10.359 3.431 20.089 1.00 88.25 140 GLU A CA 1
ATOM 1099 C C . GLU A 1 140 ? -9.997 4.741 19.375 1.00 88.25 140 GLU A C 1
ATOM 1101 O O . GLU A 1 140 ? -9.004 5.379 19.726 1.00 88.25 140 GLU A O 1
ATOM 1106 N N . VAL A 1 141 ? -10.749 5.115 18.336 1.00 87.81 141 VAL A N 1
ATOM 1107 C CA . VAL A 1 141 ? -10.449 6.271 17.491 1.00 87.81 141 VAL A CA 1
ATOM 1108 C C . VAL A 1 141 ? -11.480 7.364 17.738 1.00 87.81 141 VAL A C 1
ATOM 1110 O O . VAL A 1 141 ? -12.688 7.138 17.700 1.00 87.81 141 VAL A O 1
ATOM 1113 N N . GLU A 1 142 ? -10.988 8.575 17.971 1.00 85.00 142 GLU A N 1
ATOM 1114 C CA . GLU A 1 142 ? -11.818 9.747 18.217 1.00 85.00 142 GLU A CA 1
ATOM 1115 C C . GLU A 1 142 ? -12.213 10.422 16.905 1.00 85.00 142 GLU A C 1
ATOM 1117 O O . GLU A 1 142 ? -11.384 10.634 16.017 1.00 85.00 142 GLU A O 1
ATOM 1122 N N . TYR A 1 143 ? -13.485 10.801 16.798 1.00 83.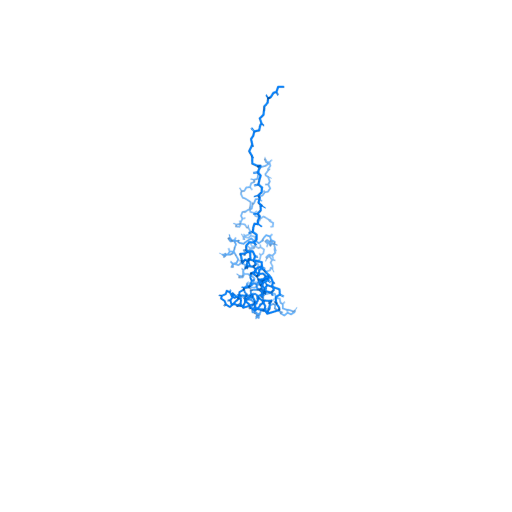06 143 TYR A N 1
ATOM 1123 C CA . TYR A 1 143 ? -14.000 11.523 15.642 1.00 83.06 143 TYR A CA 1
ATOM 1124 C C . TYR A 1 143 ? -14.729 12.791 16.075 1.00 83.06 143 TYR A C 1
ATOM 1126 O O . TYR A 1 143 ? -15.304 12.871 17.166 1.00 83.06 143 TYR A O 1
ATOM 1134 N N . GLN A 1 144 ? -14.700 13.781 15.185 1.00 82.19 144 GLN A N 1
ATOM 1135 C CA . GLN A 1 144 ? -15.481 15.002 15.314 1.00 82.19 144 GLN A CA 1
ATOM 1136 C C . GLN A 1 144 ? -16.969 14.667 15.183 1.00 82.19 144 GLN A C 1
ATOM 1138 O O . GLN A 1 144 ? -17.379 14.121 14.154 1.00 82.19 144 GLN A O 1
ATOM 1143 N N . ASP A 1 145 ? -17.762 14.993 16.204 1.00 80.69 145 ASP A N 1
ATOM 1144 C CA . ASP A 1 145 ? -19.221 14.893 16.119 1.00 80.69 145 ASP A CA 1
ATOM 1145 C C . ASP A 1 145 ? -19.835 16.201 15.595 1.00 80.69 145 ASP A C 1
ATOM 1147 O O . ASP A 1 145 ? -19.157 17.216 15.395 1.00 80.69 145 ASP A O 1
ATOM 1151 N N . GLY A 1 146 ? -21.144 16.170 15.361 1.00 79.44 146 GLY A N 1
ATOM 1152 C CA . GLY A 1 146 ? -21.932 17.361 15.088 1.00 79.44 146 GLY A CA 1
ATOM 1153 C C . GLY A 1 146 ? -21.939 18.362 16.254 1.00 79.44 146 GLY A C 1
ATOM 1154 O O . GLY A 1 146 ? -21.501 18.051 17.364 1.00 79.44 146 GLY A O 1
ATOM 1155 N N . PRO A 1 147 ? -22.439 19.584 16.005 1.00 84.69 147 PRO A N 1
ATOM 1156 C CA . PRO A 1 147 ? -22.615 20.576 17.054 1.00 84.69 147 PRO A CA 1
ATOM 1157 C C . PRO A 1 147 ? -23.568 20.068 18.146 1.00 84.69 147 PRO A C 1
ATOM 1159 O O . PRO A 1 147 ? -24.583 19.439 17.835 1.00 84.69 147 PRO A O 1
ATOM 1162 N N . ASN A 1 148 ? -23.241 20.353 19.407 1.00 81.81 148 ASN A N 1
ATOM 1163 C CA . ASN A 1 148 ? -24.129 20.128 20.549 1.00 81.81 148 ASN A CA 1
ATOM 1164 C C . ASN A 1 148 ? -25.301 21.133 20.562 1.00 81.81 148 ASN A C 1
ATOM 1166 O O . ASN A 1 148 ? -25.436 21.970 19.665 1.00 81.81 148 ASN A O 1
ATOM 1170 N N . ASP A 1 149 ? -26.154 21.052 21.585 1.00 85.44 149 ASP A N 1
ATOM 1171 C CA . ASP A 1 149 ? -27.333 21.916 21.736 1.00 85.44 149 ASP A CA 1
ATOM 1172 C C . ASP A 1 149 ? -26.962 23.413 21.857 1.00 85.44 149 ASP A C 1
ATOM 1174 O O . ASP A 1 149 ? -27.774 24.290 21.557 1.00 85.44 149 ASP A O 1
ATOM 1178 N N . GLU A 1 150 ? -25.715 23.713 22.227 1.00 85.25 150 GLU A N 1
ATOM 1179 C CA . GLU A 1 150 ? -25.128 25.053 22.294 1.00 85.25 150 GLU A CA 1
ATOM 1180 C C . GLU A 1 150 ? -24.489 25.524 20.969 1.00 85.25 150 GLU A C 1
ATOM 1182 O O . GLU A 1 150 ? -24.060 26.675 20.861 1.00 85.25 150 GLU A O 1
ATOM 1187 N N . GLY A 1 151 ? -24.451 24.677 19.936 1.00 82.44 151 GLY A N 1
ATOM 1188 C CA . GLY A 1 151 ? -23.852 24.986 18.634 1.00 82.44 151 GLY A CA 1
ATOM 1189 C C . GLY A 1 151 ? -22.331 24.798 18.570 1.00 82.44 151 GLY A C 1
ATOM 1190 O O . GLY A 1 151 ? -21.710 25.179 17.574 1.00 82.44 151 GLY A O 1
ATOM 1191 N N . GLU A 1 152 ? -21.720 24.215 19.600 1.00 80.38 152 GLU A N 1
ATOM 1192 C CA . GLU A 1 152 ? -20.285 23.954 19.685 1.00 80.38 152 GLU A CA 1
ATOM 1193 C C . GLU A 1 152 ? -19.942 22.571 19.123 1.00 80.38 152 GLU A C 1
ATOM 1195 O O . GLU A 1 152 ? -20.605 21.575 19.409 1.00 80.38 152 GLU A O 1
ATOM 1200 N N . ILE A 1 153 ? -18.869 22.490 18.335 1.00 78.69 153 ILE A N 1
ATOM 1201 C CA . ILE A 1 153 ? -18.332 21.208 17.869 1.00 78.69 153 ILE A CA 1
ATOM 1202 C C . ILE A 1 153 ? -17.644 20.508 19.042 1.00 78.69 153 ILE A C 1
ATOM 1204 O O . ILE A 1 153 ? -16.622 20.987 19.537 1.00 78.69 153 ILE A O 1
ATOM 1208 N N . VAL A 1 154 ? -18.160 19.346 19.438 1.00 72.38 154 VAL A N 1
ATOM 1209 C CA . VAL A 1 154 ? -17.576 18.545 20.516 1.00 72.38 154 VAL A CA 1
ATOM 1210 C C . VAL A 1 154 ? -16.571 17.539 19.948 1.00 72.38 154 VAL A C 1
ATOM 1212 O O . VAL A 1 154 ? -16.888 16.726 19.078 1.00 72.38 154 VAL A O 1
ATOM 1215 N N . TYR A 1 155 ? -15.356 17.575 20.494 1.00 71.38 155 TYR A N 1
ATOM 1216 C CA . TYR A 1 155 ? -14.382 16.486 20.433 1.00 71.38 155 TYR A CA 1
ATOM 1217 C C . TYR A 1 155 ? -14.243 15.923 21.857 1.00 71.38 155 TYR A C 1
ATOM 1219 O O . TYR A 1 155 ? -14.162 16.737 22.782 1.00 71.38 155 TYR A O 1
ATOM 1227 N N . PRO A 1 156 ? -14.173 14.601 22.096 1.00 67.69 156 PRO A N 1
ATOM 1228 C CA . PRO A 1 156 ? -14.266 13.465 21.175 1.00 67.69 156 PRO A CA 1
ATOM 1229 C C . PRO A 1 156 ? -15.546 12.624 21.369 1.00 67.69 156 PRO A C 1
ATOM 1231 O O . PRO A 1 156 ? -15.989 12.392 22.495 1.00 67.69 156 PRO A O 1
ATOM 1234 N N . SER A 1 157 ? -16.121 12.104 20.278 1.00 60.88 157 SER A N 1
ATOM 1235 C CA . SER A 1 157 ? -17.200 11.104 20.348 1.00 60.88 157 SER A CA 1
ATOM 1236 C C . SER A 1 157 ? -16.711 9.733 19.845 1.00 60.88 157 SER A C 1
ATOM 1238 O O . SER A 1 157 ? -16.038 9.672 18.809 1.00 60.88 157 SER A O 1
ATOM 1240 N N . PRO A 1 158 ? -17.032 8.617 20.534 1.00 63.34 158 PRO A N 1
ATOM 1241 C CA . PRO A 1 158 ? -16.841 7.279 19.976 1.00 63.34 158 PRO A CA 1
ATOM 1242 C C . PRO A 1 158 ? -17.763 7.075 18.764 1.00 63.34 158 PRO A C 1
ATOM 1244 O O . PRO A 1 158 ? -18.958 7.379 18.845 1.00 63.34 158 PRO A O 1
ATOM 1247 N N . GLN A 1 159 ? -17.258 6.524 17.652 1.00 59.16 159 GLN A N 1
ATOM 1248 C CA . GLN A 1 159 ? -18.106 6.189 16.495 1.00 59.16 159 GLN A CA 1
ATOM 1249 C C . GLN A 1 159 ? -19.147 5.137 16.881 1.00 59.16 159 GLN A C 1
ATOM 1251 O O . GLN A 1 159 ? -18.828 3.973 17.107 1.00 59.16 159 GLN A O 1
ATOM 1256 N N . LYS A 1 160 ? -20.424 5.530 16.904 1.00 55.28 160 LYS A N 1
ATOM 1257 C CA . LYS A 1 160 ? -21.552 4.617 17.161 1.00 55.28 160 LYS A CA 1
ATOM 1258 C C . LYS A 1 160 ? -22.195 4.0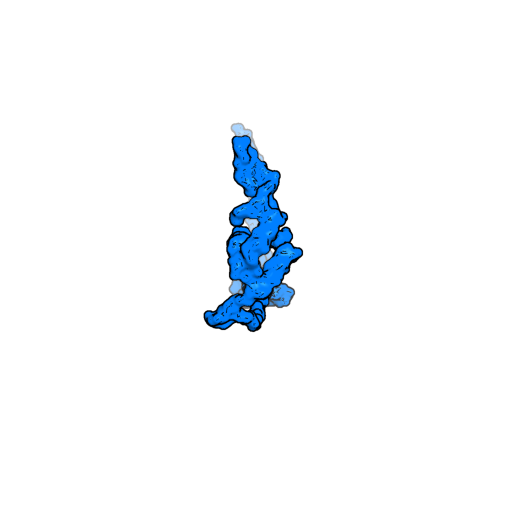43 15.886 1.00 55.28 160 LYS A C 1
ATOM 1260 O O . LYS A 1 160 ? -23.289 3.485 15.984 1.00 55.28 160 LYS A O 1
ATOM 1265 N N . ARG A 1 161 ? -21.595 4.208 14.698 1.00 46.91 161 ARG A N 1
ATOM 1266 C CA . ARG A 1 161 ? -22.211 3.827 13.410 1.00 46.91 161 ARG A CA 1
ATOM 1267 C C . ARG A 1 161 ? -21.304 3.055 12.462 1.00 46.91 161 ARG A C 1
ATOM 1269 O O . ARG A 1 161 ? -20.116 3.406 12.349 1.00 46.91 161 ARG A O 1
#

Mean predicted aligned error: 16.48 Å

Foldseek 3Di:
DDDDDDDDDDDPPVVPPDPDVCVVVVVVVVVVCCCPDPVVVVVVVCVVVVVQVVVCVVPVDGPPDDDDDDDDCVNVDDDDDDDPDQQPDPPGDDDLCVVLVVVVCCVPPPVVPDDDVVDDLVNCDVRNDHPVVSLVVQQVDFDWDAADPVRDTDTGDRDPD